Protein AF-A0A7S1Z9E3-F1 (afdb_monomer_lite)

Structure (mmCIF, N/CA/C/O backbone):
data_AF-A0A7S1Z9E3-F1
#
_entry.id   AF-A0A7S1Z9E3-F1
#
loop_
_atom_site.group_PDB
_atom_site.id
_atom_site.type_symbol
_atom_site.label_atom_id
_atom_site.label_alt_id
_atom_site.label_comp_id
_atom_site.label_asym_id
_atom_site.label_entity_id
_atom_site.label_seq_id
_atom_site.pdbx_PDB_ins_code
_atom_site.Cartn_x
_atom_site.Cartn_y
_atom_site.Cartn_z
_atom_site.occupancy
_atom_site.B_iso_or_equiv
_atom_site.auth_seq_id
_atom_site.auth_comp_id
_atom_site.auth_asym_id
_atom_site.auth_atom_id
_atom_site.pdbx_PDB_model_num
ATOM 1 N N . SER A 1 1 ? -4.412 10.906 9.790 1.00 57.75 1 SER A N 1
ATOM 2 C CA . SER A 1 1 ? -3.581 11.192 10.978 1.00 57.75 1 SER A CA 1
ATOM 3 C C . SER A 1 1 ? -2.135 11.421 10.581 1.00 57.75 1 SER A C 1
ATOM 5 O O . SER A 1 1 ? -1.487 10.476 10.151 1.00 57.75 1 SER A O 1
ATOM 7 N N . VAL A 1 2 ? -1.633 12.652 10.734 1.00 75.44 2 VAL A N 1
ATOM 8 C CA . VAL A 1 2 ? -0.271 13.068 10.327 1.00 75.44 2 VAL A CA 1
ATOM 9 C C . VAL A 1 2 ? 0.827 12.199 10.958 1.00 75.44 2 VAL A C 1
ATOM 11 O O . VAL A 1 2 ? 1.814 11.876 10.304 1.00 75.44 2 VAL A O 1
ATOM 14 N N . VAL A 1 3 ? 0.619 11.745 12.197 1.00 75.44 3 VAL A N 1
ATOM 15 C CA . VAL A 1 3 ? 1.554 10.874 12.933 1.00 75.44 3 VAL A CA 1
ATOM 16 C C . VAL A 1 3 ? 1.778 9.529 12.230 1.00 75.44 3 VAL A C 1
ATOM 18 O O . VAL A 1 3 ? 2.909 9.061 12.156 1.00 75.44 3 VAL A O 1
ATOM 21 N N . VAL A 1 4 ? 0.727 8.925 11.666 1.00 71.00 4 VAL A N 1
ATOM 22 C CA . VAL A 1 4 ? 0.831 7.631 10.963 1.00 71.00 4 VAL A CA 1
ATOM 23 C C . VAL A 1 4 ? 1.586 7.790 9.658 1.00 71.00 4 VAL A C 1
ATOM 25 O O . VAL A 1 4 ? 2.438 6.971 9.348 1.00 71.00 4 VAL A O 1
ATOM 28 N N . THR A 1 5 ? 1.317 8.859 8.913 1.00 72.56 5 THR A N 1
ATOM 29 C CA . THR A 1 5 ? 2.038 9.152 7.671 1.00 72.56 5 THR A CA 1
ATOM 30 C C . THR A 1 5 ? 3.499 9.511 7.926 1.00 72.56 5 THR A C 1
ATOM 32 O O . THR A 1 5 ? 4.344 9.117 7.135 1.00 72.56 5 THR A O 1
ATOM 35 N N . LEU A 1 6 ? 3.825 10.177 9.041 1.00 80.75 6 LEU A N 1
ATOM 36 C CA . LEU A 1 6 ? 5.215 10.422 9.447 1.00 80.75 6 LEU A CA 1
ATOM 37 C C . LEU A 1 6 ? 5.935 9.127 9.842 1.00 80.75 6 LEU A C 1
ATOM 39 O O . LEU A 1 6 ? 7.056 8.896 9.402 1.00 80.75 6 LEU A O 1
ATOM 43 N N . ALA A 1 7 ? 5.287 8.261 10.626 1.00 77.31 7 ALA A N 1
ATOM 44 C CA . ALA A 1 7 ? 5.839 6.955 10.979 1.00 77.31 7 ALA A CA 1
ATOM 45 C C . ALA A 1 7 ? 6.012 6.057 9.740 1.00 77.31 7 ALA A C 1
ATOM 47 O O . ALA A 1 7 ? 7.041 5.403 9.584 1.00 77.31 7 ALA A O 1
ATOM 48 N N . ALA A 1 8 ? 5.041 6.080 8.824 1.00 72.56 8 ALA A N 1
ATOM 49 C CA . ALA A 1 8 ? 5.112 5.370 7.554 1.00 72.56 8 ALA A CA 1
ATOM 50 C C . ALA A 1 8 ? 6.251 5.912 6.677 1.00 72.56 8 ALA A C 1
ATOM 52 O O . ALA A 1 8 ? 7.056 5.129 6.181 1.00 72.56 8 ALA A O 1
ATOM 53 N N . ALA A 1 9 ? 6.392 7.235 6.560 1.00 77.19 9 ALA A N 1
ATOM 54 C CA . ALA A 1 9 ? 7.492 7.866 5.834 1.00 77.19 9 ALA A CA 1
ATOM 55 C C . ALA A 1 9 ? 8.862 7.508 6.432 1.00 77.19 9 ALA A C 1
ATOM 57 O O . ALA A 1 9 ? 9.787 7.189 5.694 1.00 77.19 9 ALA A O 1
ATOM 58 N N . ALA A 1 10 ? 8.989 7.471 7.762 1.00 81.19 10 ALA A N 1
ATOM 59 C CA . ALA A 1 10 ? 10.217 7.031 8.426 1.00 81.19 10 ALA A CA 1
ATOM 60 C C . ALA A 1 10 ? 10.529 5.543 8.180 1.00 81.19 10 ALA A C 1
ATOM 62 O O . ALA A 1 10 ? 11.693 5.152 8.162 1.00 81.19 10 ALA A O 1
ATOM 63 N N . SER A 1 11 ? 9.503 4.712 7.968 1.00 73.88 11 SER A N 1
ATOM 64 C CA . SER A 1 11 ? 9.659 3.290 7.641 1.00 73.88 11 SER A CA 1
ATOM 65 C C . SER A 1 11 ? 9.872 3.004 6.148 1.00 73.88 11 SER A C 1
ATOM 67 O O . SER A 1 11 ? 10.337 1.917 5.808 1.00 73.88 11 SER A O 1
ATOM 69 N N . MET A 1 12 ? 9.580 3.957 5.251 1.00 74.19 12 MET A N 1
ATOM 70 C CA . MET A 1 12 ? 9.740 3.793 3.797 1.00 74.19 12 MET A CA 1
ATOM 71 C C . MET A 1 12 ? 11.146 3.325 3.383 1.00 74.19 12 MET A C 1
ATOM 73 O O . MET A 1 12 ? 11.212 2.414 2.563 1.00 74.19 12 MET A O 1
ATOM 77 N N . PRO A 1 13 ? 12.266 3.846 3.934 1.00 77.00 13 PRO A N 1
ATOM 78 C CA . PRO A 1 13 ? 13.604 3.363 3.583 1.00 77.00 13 PRO A CA 1
ATOM 79 C C . PRO A 1 13 ? 13.812 1.883 3.922 1.00 77.00 13 PRO A C 1
ATOM 81 O O . PRO A 1 13 ? 14.503 1.175 3.197 1.00 77.00 13 PRO A O 1
ATOM 84 N N . LEU A 1 14 ? 13.179 1.398 4.996 1.00 75.12 14 LEU A N 1
ATOM 85 C CA . LEU A 1 14 ? 13.233 -0.007 5.393 1.00 75.12 14 LEU A CA 1
ATOM 86 C C . LEU A 1 14 ? 12.489 -0.892 4.382 1.00 75.12 14 LEU A C 1
ATOM 88 O O . LEU A 1 14 ? 12.981 -1.954 4.012 1.00 75.12 14 LEU A O 1
ATOM 92 N N . PHE A 1 15 ? 11.323 -0.442 3.907 1.00 70.94 15 PHE A N 1
ATOM 93 C CA . PHE A 1 15 ? 10.574 -1.138 2.858 1.00 70.94 15 PHE A CA 1
ATOM 94 C C . PHE A 1 15 ? 11.272 -1.070 1.503 1.00 70.94 15 PHE A C 1
ATOM 96 O O . PHE A 1 15 ? 11.304 -2.077 0.803 1.00 70.94 15 PHE A O 1
ATOM 103 N N . GLY A 1 16 ? 11.871 0.072 1.164 1.00 68.06 16 GLY A N 1
ATOM 104 C CA . GLY A 1 16 ? 12.715 0.224 -0.019 1.00 68.06 16 GLY A CA 1
ATOM 105 C C . GLY A 1 16 ? 13.866 -0.777 0.001 1.00 68.06 16 GLY A C 1
ATOM 106 O O . GLY A 1 16 ? 14.011 -1.546 -0.940 1.00 68.06 16 GLY A O 1
ATOM 107 N N . ALA A 1 17 ? 14.584 -0.880 1.125 1.00 72.25 17 ALA A N 1
ATOM 108 C CA . ALA A 1 17 ? 15.634 -1.880 1.304 1.00 72.25 17 ALA A CA 1
ATOM 109 C C . ALA A 1 17 ? 15.098 -3.323 1.223 1.00 72.25 17 ALA A C 1
ATOM 111 O O . ALA A 1 17 ? 15.703 -4.169 0.573 1.00 72.25 17 ALA A O 1
ATOM 112 N N . LEU A 1 18 ? 13.953 -3.627 1.845 1.00 70.44 18 LEU A N 1
ATOM 113 C CA . LEU A 1 18 ? 13.354 -4.966 1.797 1.00 70.44 18 LEU A CA 1
ATOM 114 C C . LEU A 1 18 ? 12.994 -5.387 0.365 1.00 70.44 18 LEU A C 1
ATOM 116 O O . LEU A 1 18 ? 13.232 -6.533 -0.019 1.00 70.44 18 LEU A O 1
ATOM 120 N N . VAL A 1 19 ? 12.424 -4.469 -0.417 1.00 68.62 19 VAL A N 1
ATOM 121 C CA . VAL A 1 19 ? 12.146 -4.673 -1.844 1.00 68.62 19 VAL A CA 1
ATOM 122 C C . VAL A 1 19 ? 13.452 -4.813 -2.609 1.00 68.62 19 VAL A C 1
ATOM 124 O O . VAL A 1 19 ? 13.567 -5.706 -3.447 1.00 68.62 19 VAL A O 1
ATOM 127 N N . ASP A 1 20 ? 14.452 -3.997 -2.279 1.00 72.62 20 ASP A N 1
ATOM 128 C CA . ASP A 1 20 ? 15.716 -4.008 -2.993 1.00 72.62 20 ASP A CA 1
ATOM 129 C C . ASP A 1 20 ? 16.482 -5.323 -2.846 1.00 72.62 20 ASP A C 1
ATOM 131 O O . ASP A 1 20 ? 16.997 -5.834 -3.840 1.00 72.62 20 ASP A O 1
ATOM 135 N N . TYR A 1 21 ? 16.479 -5.901 -1.642 1.00 70.62 21 TYR A N 1
ATOM 136 C CA . TYR A 1 21 ? 17.129 -7.175 -1.320 1.00 70.62 21 TYR A CA 1
ATOM 137 C C . TYR A 1 21 ? 16.281 -8.418 -1.628 1.00 70.62 21 TYR A C 1
ATOM 139 O O . TYR A 1 21 ? 16.749 -9.541 -1.438 1.00 70.62 21 TYR A O 1
ATOM 147 N N . THR A 1 22 ? 15.041 -8.254 -2.093 1.00 68.38 22 THR A N 1
ATOM 148 C CA . THR A 1 22 ? 14.174 -9.380 -2.456 1.00 68.38 22 THR A CA 1
ATOM 149 C C . THR A 1 22 ? 14.146 -9.554 -3.972 1.00 68.38 22 THR A C 1
ATOM 151 O O . THR A 1 22 ? 13.508 -8.773 -4.669 1.00 68.38 22 THR A O 1
ATOM 154 N N . ASP A 1 23 ? 14.692 -10.662 -4.489 1.00 66.81 23 ASP A N 1
ATOM 155 C CA . ASP A 1 23 ? 14.634 -11.044 -5.922 1.00 66.81 23 ASP A CA 1
ATOM 156 C C . ASP A 1 23 ? 13.198 -11.229 -6.472 1.00 66.81 23 ASP A C 1
ATOM 158 O O . ASP A 1 23 ? 12.978 -11.527 -7.644 1.00 66.81 23 ASP A O 1
ATOM 162 N N . ARG A 1 24 ? 12.176 -11.098 -5.617 1.00 69.00 24 ARG A N 1
ATOM 163 C CA . ARG A 1 24 ? 10.755 -11.360 -5.902 1.00 69.00 24 ARG A CA 1
ATOM 164 C C . ARG A 1 24 ? 9.886 -10.123 -5.669 1.00 69.00 24 ARG A C 1
ATOM 166 O O . ARG A 1 24 ? 8.784 -10.236 -5.134 1.00 69.00 24 ARG A O 1
ATOM 173 N N . ARG A 1 25 ? 10.353 -8.946 -6.093 1.00 71.75 25 ARG A N 1
ATOM 174 C CA . ARG A 1 25 ? 9.652 -7.648 -5.960 1.00 71.75 25 ARG A CA 1
ATOM 175 C C . ARG A 1 25 ? 8.190 -7.694 -6.428 1.00 71.75 25 ARG A C 1
ATOM 177 O O . ARG A 1 25 ? 7.299 -7.230 -5.723 1.00 71.75 25 ARG A O 1
ATOM 184 N N . ARG A 1 26 ? 7.914 -8.376 -7.548 1.00 73.31 26 ARG A N 1
ATOM 185 C CA . ARG A 1 26 ? 6.545 -8.608 -8.062 1.00 73.31 26 ARG A CA 1
ATOM 186 C C . ARG A 1 26 ? 5.657 -9.390 -7.089 1.00 73.31 26 ARG A C 1
ATOM 188 O O . ARG A 1 26 ? 4.478 -9.080 -6.945 1.00 73.31 26 ARG A O 1
ATOM 195 N N . ALA A 1 27 ? 6.215 -10.390 -6.405 1.00 77.62 27 ALA A N 1
ATOM 196 C CA . ALA A 1 27 ? 5.481 -11.150 -5.398 1.00 77.62 27 ALA A CA 1
ATOM 197 C C . ALA A 1 27 ? 5.188 -10.284 -4.167 1.00 77.62 27 ALA A C 1
ATOM 199 O O . ALA A 1 27 ? 4.092 -10.362 -3.625 1.00 77.62 27 ALA A O 1
ATOM 200 N N . VAL A 1 28 ? 6.124 -9.421 -3.757 1.00 79.94 28 VAL A N 1
ATOM 201 C CA . VAL A 1 28 ? 5.905 -8.463 -2.660 1.00 79.94 28 VAL A CA 1
ATOM 202 C C . VAL A 1 28 ? 4.767 -7.496 -3.007 1.00 79.94 28 VAL A C 1
ATOM 204 O O . VAL A 1 28 ? 3.865 -7.303 -2.190 1.00 79.94 28 VAL A O 1
ATOM 207 N N . GLY A 1 29 ? 4.743 -6.962 -4.232 1.00 80.94 29 GLY A N 1
ATOM 208 C CA . GLY A 1 29 ? 3.641 -6.128 -4.727 1.00 80.94 29 GLY A CA 1
ATOM 209 C C . GLY A 1 29 ? 2.289 -6.854 -4.718 1.00 80.94 29 GLY A C 1
ATOM 210 O O . GLY A 1 29 ? 1.296 -6.313 -4.236 1.00 80.94 29 GLY A O 1
ATOM 211 N N . LEU A 1 30 ? 2.252 -8.114 -5.167 1.00 84.75 30 LEU A N 1
ATOM 212 C CA . LEU A 1 30 ? 1.039 -8.939 -5.145 1.00 84.75 30 LEU A CA 1
ATOM 213 C C . LEU A 1 30 ? 0.542 -9.201 -3.715 1.00 84.75 30 LEU A C 1
ATOM 215 O O . LEU A 1 30 ? -0.631 -8.986 -3.419 1.00 84.75 30 LEU A O 1
ATOM 219 N N . TRP A 1 31 ? 1.421 -9.648 -2.816 1.00 84.56 31 TRP A N 1
ATOM 220 C CA . TRP A 1 31 ? 1.047 -9.973 -1.437 1.00 84.56 31 TRP A CA 1
ATOM 221 C C . TRP A 1 31 ? 0.583 -8.745 -0.656 1.00 84.56 31 TRP A C 1
ATOM 223 O O . TRP A 1 31 ? -0.382 -8.830 0.103 1.00 84.56 31 TRP A O 1
ATOM 233 N N . THR A 1 32 ? 1.222 -7.593 -0.872 1.00 86.56 32 THR A N 1
ATOM 234 C CA . THR A 1 32 ? 0.799 -6.328 -0.255 1.00 86.56 32 THR A CA 1
ATOM 235 C C . THR A 1 32 ? -0.555 -5.857 -0.795 1.00 86.56 32 THR A C 1
ATOM 237 O O . THR A 1 32 ? -1.395 -5.439 0.001 1.00 86.56 32 THR A O 1
ATOM 240 N N . ALA A 1 33 ? -0.829 -6.013 -2.096 1.00 87.19 33 ALA A N 1
ATOM 241 C CA . A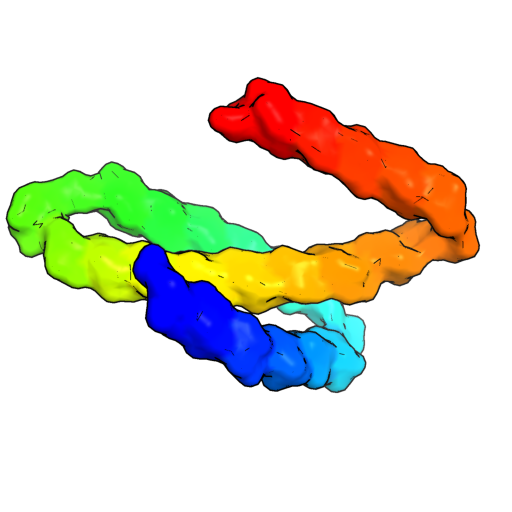LA A 1 33 ? -2.141 -5.718 -2.681 1.00 87.19 33 ALA A CA 1
ATOM 242 C C . ALA A 1 33 ? -3.251 -6.625 -2.121 1.00 87.19 33 ALA A C 1
ATOM 244 O O . ALA A 1 33 ? -4.310 -6.139 -1.722 1.00 87.19 33 ALA A O 1
ATOM 245 N N . VAL A 1 34 ? -3.003 -7.937 -2.033 1.00 91.44 34 VAL A N 1
ATOM 246 C CA . VAL A 1 34 ? -3.955 -8.903 -1.454 1.00 91.44 34 VAL A CA 1
ATOM 247 C C . VAL A 1 34 ? -4.253 -8.558 0.005 1.00 91.44 34 VAL A C 1
ATOM 249 O O . VAL A 1 34 ? -5.416 -8.502 0.402 1.00 91.44 34 VAL A O 1
ATOM 252 N N . ALA A 1 35 ? -3.219 -8.268 0.796 1.00 89.44 35 ALA A N 1
ATOM 253 C CA . ALA A 1 35 ? -3.378 -7.882 2.193 1.00 89.44 35 ALA A CA 1
ATOM 254 C C . ALA A 1 35 ? -4.182 -6.577 2.349 1.00 89.44 35 ALA A C 1
ATOM 256 O O . ALA A 1 35 ? -5.071 -6.511 3.198 1.00 89.44 35 ALA A O 1
ATOM 257 N N . LEU A 1 36 ? -3.948 -5.569 1.500 1.00 91.19 36 LEU A N 1
ATOM 258 C CA . LEU A 1 36 ? -4.745 -4.335 1.482 1.00 91.19 36 LEU A CA 1
ATOM 259 C C . LEU A 1 36 ? -6.213 -4.591 1.141 1.00 91.19 36 LEU A C 1
ATOM 261 O O . LEU A 1 36 ? -7.094 -3.998 1.764 1.00 91.19 36 LEU A O 1
ATOM 265 N N . CYS A 1 37 ? -6.482 -5.475 0.182 1.00 91.81 37 CYS A N 1
ATOM 266 C CA . CYS A 1 37 ? -7.840 -5.826 -0.217 1.00 91.81 37 CYS A CA 1
ATOM 267 C C . CYS A 1 37 ? -8.601 -6.494 0.940 1.00 91.81 37 CYS A C 1
ATOM 269 O O . CYS A 1 37 ? -9.723 -6.103 1.256 1.00 91.81 37 CYS A O 1
ATOM 271 N N . LEU A 1 38 ? -7.958 -7.437 1.640 1.00 92.31 38 LEU A N 1
ATOM 272 C CA . LEU A 1 38 ? -8.533 -8.103 2.813 1.00 92.31 38 LEU A CA 1
ATOM 273 C C . LEU A 1 38 ? -8.776 -7.135 3.975 1.00 92.31 38 LEU A C 1
ATOM 275 O O . LEU A 1 38 ? -9.827 -7.198 4.610 1.00 92.31 38 LEU A O 1
ATOM 279 N N . LEU A 1 39 ? -7.834 -6.226 4.245 1.00 91.12 39 LEU A N 1
ATOM 280 C CA . LEU A 1 39 ? -7.976 -5.234 5.312 1.00 91.12 39 LEU A CA 1
ATOM 281 C C . LEU A 1 39 ? -9.114 -4.243 5.030 1.00 91.12 39 LEU A C 1
ATOM 283 O O . LEU A 1 39 ? -9.911 -3.974 5.927 1.00 91.12 39 LEU A O 1
ATOM 287 N N . ASN A 1 40 ? -9.236 -3.745 3.795 1.00 89.69 40 ASN A N 1
ATOM 288 C CA . ASN A 1 40 ? -10.357 -2.885 3.396 1.00 89.69 40 ASN A CA 1
ATOM 289 C C . ASN A 1 40 ? -11.695 -3.642 3.428 1.00 89.69 40 ASN A C 1
ATOM 291 O O . ASN A 1 40 ? -12.700 -3.115 3.909 1.00 89.69 40 ASN A O 1
ATOM 295 N N . GLY A 1 41 ? -11.705 -4.905 2.992 1.00 89.06 41 GLY A N 1
ATOM 296 C CA . GLY A 1 41 ? -12.872 -5.777 3.113 1.00 89.06 41 GLY A CA 1
ATOM 297 C C . GLY A 1 41 ? -13.307 -5.950 4.570 1.00 89.06 41 GLY A C 1
ATOM 298 O O . GLY A 1 41 ? -14.479 -5.776 4.885 1.00 89.06 41 GLY A O 1
ATOM 299 N N . ALA A 1 42 ? -12.367 -6.198 5.484 1.00 87.44 42 ALA A N 1
ATOM 300 C CA . ALA A 1 42 ? -12.652 -6.310 6.914 1.00 87.44 42 ALA A CA 1
ATOM 301 C C . ALA A 1 42 ? -13.198 -5.001 7.516 1.00 87.44 42 ALA A C 1
ATOM 303 O O . ALA A 1 42 ? -14.126 -5.037 8.322 1.00 87.44 42 ALA A O 1
ATOM 304 N N . GLN A 1 43 ? -12.671 -3.845 7.101 1.00 86.44 43 GLN A N 1
ATOM 305 C CA . GLN A 1 43 ? -13.172 -2.532 7.533 1.00 86.44 43 GLN A CA 1
ATOM 306 C C . GLN A 1 43 ? -14.589 -2.235 7.037 1.00 86.44 43 GLN A C 1
ATOM 308 O O . GLN A 1 43 ? -15.319 -1.494 7.692 1.00 86.44 43 GLN A O 1
ATOM 313 N N . SER A 1 44 ? -15.006 -2.843 5.924 1.00 86.81 44 SER A N 1
ATOM 314 C CA . SER A 1 44 ? -16.355 -2.667 5.375 1.00 86.81 44 SER A CA 1
ATOM 315 C C . SER A 1 44 ? -17.449 -3.229 6.297 1.00 86.81 44 SER A C 1
ATOM 317 O O . SER A 1 44 ? -18.602 -2.823 6.197 1.00 86.81 44 SER A O 1
ATOM 319 N N . PHE A 1 45 ? -17.093 -4.112 7.238 1.00 86.19 45 PHE A N 1
ATOM 320 C CA . PHE A 1 45 ? -17.996 -4.674 8.251 1.00 86.19 45 PHE A CA 1
ATOM 321 C C . PHE A 1 45 ? -17.994 -3.886 9.577 1.00 86.19 45 PHE A C 1
ATOM 323 O O . PHE A 1 45 ? -18.273 -4.445 10.642 1.00 86.19 45 PHE A O 1
ATOM 330 N N . VAL A 1 46 ? -17.647 -2.595 9.546 1.00 88.12 46 VAL A N 1
ATOM 331 C CA . VAL A 1 46 ? -17.663 -1.733 10.735 1.00 88.12 46 VAL A CA 1
ATOM 332 C C . VAL A 1 46 ? -19.072 -1.610 11.329 1.00 88.12 46 VAL A C 1
ATOM 334 O O . VAL A 1 46 ? -20.060 -1.438 10.620 1.00 88.12 46 VAL A O 1
ATOM 337 N N . SER A 1 47 ? -19.154 -1.690 12.656 1.00 85.81 47 SER A N 1
ATOM 338 C CA . SER A 1 47 ? -20.372 -1.533 13.453 1.00 85.81 47 SER A CA 1
ATOM 339 C C . SER A 1 47 ? -20.090 -0.628 14.659 1.00 85.81 47 SER A C 1
ATOM 341 O O . SER A 1 47 ? -18.931 -0.418 15.029 1.00 85.81 47 SER A O 1
ATOM 343 N N . GLU A 1 48 ? -21.135 -0.113 15.313 1.00 82.81 48 GLU A N 1
ATOM 344 C CA . GLU A 1 48 ? -21.026 0.725 16.520 1.00 82.81 48 GLU A CA 1
ATOM 345 C C . GLU A 1 48 ? -20.271 0.046 17.672 1.00 82.81 48 GLU A C 1
ATOM 347 O O . GLU A 1 48 ? -19.732 0.725 18.539 1.00 82.81 48 GLU A O 1
ATOM 352 N N . SER A 1 49 ? -20.183 -1.285 17.694 1.00 86.69 49 SER A N 1
ATOM 353 C CA . SER A 1 49 ? -19.405 -2.016 18.701 1.00 86.69 49 SER A CA 1
ATOM 354 C C . SER A 1 49 ? -17.941 -2.243 18.307 1.00 86.69 49 SER A C 1
ATOM 356 O O . SER A 1 49 ? -17.109 -2.490 19.179 1.00 86.69 49 SER A O 1
ATOM 358 N N . THR A 1 50 ? -17.599 -2.158 17.015 1.00 87.56 50 THR A N 1
ATOM 359 C CA . THR A 1 50 ? -16.270 -2.519 16.486 1.00 87.56 50 THR A CA 1
ATOM 360 C C . THR A 1 50 ? -15.429 -1.324 16.044 1.00 87.56 50 THR A C 1
ATOM 362 O O . THR A 1 50 ? -14.257 -1.506 15.705 1.00 87.56 50 THR A O 1
ATOM 365 N N . TRP A 1 51 ? -15.961 -0.098 16.107 1.00 84.38 51 TRP A N 1
ATOM 366 C CA . TRP A 1 51 ? -15.253 1.115 15.675 1.00 84.38 51 TRP A CA 1
ATOM 367 C C . TRP A 1 51 ? -13.827 1.286 16.245 1.00 84.38 51 TRP A C 1
ATOM 369 O O . TRP A 1 51 ? -12.955 1.684 15.470 1.00 84.38 51 TRP A O 1
ATOM 379 N N . PRO A 1 52 ? -13.500 0.935 17.513 1.00 85.31 52 PRO A N 1
ATOM 380 C CA . PRO A 1 52 ? -12.136 1.106 18.018 1.00 85.31 52 PRO A CA 1
ATOM 381 C C . PRO A 1 52 ? -11.156 0.129 17.355 1.00 85.31 52 PRO A C 1
ATOM 383 O O . PRO A 1 52 ? -10.019 0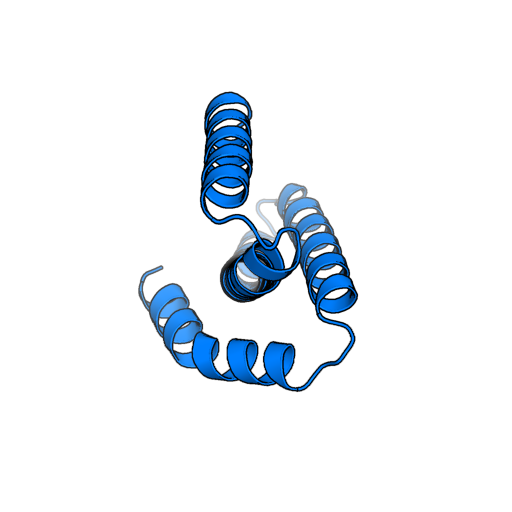.488 17.053 1.00 85.31 52 PRO A O 1
ATOM 386 N N . ALA A 1 53 ? -11.601 -1.102 17.084 1.00 85.31 53 ALA A N 1
ATOM 387 C CA . ALA A 1 53 ? -10.804 -2.103 16.381 1.00 85.31 53 ALA A CA 1
ATOM 388 C C . ALA A 1 53 ? -10.605 -1.719 14.906 1.00 85.31 53 ALA A C 1
ATOM 390 O O . ALA A 1 53 ? -9.516 -1.887 14.356 1.00 85.31 53 ALA A O 1
ATOM 391 N N . VAL A 1 54 ? -11.631 -1.133 14.285 1.00 88.62 54 VAL A N 1
ATOM 392 C CA . VAL A 1 54 ? -11.558 -0.615 12.914 1.00 88.62 54 VAL A CA 1
ATOM 393 C C . VAL A 1 54 ? -10.577 0.552 12.806 1.00 88.62 54 VAL A C 1
ATOM 395 O O . VAL A 1 54 ? -9.845 0.621 11.824 1.00 88.62 54 VAL A O 1
ATOM 398 N N . LEU A 1 55 ? -10.459 1.411 13.824 1.00 86.12 55 LEU A N 1
ATOM 399 C CA . LEU A 1 55 ? -9.434 2.461 13.842 1.00 86.12 55 LEU A CA 1
ATOM 400 C C . LEU A 1 55 ? -8.006 1.898 13.844 1.00 86.12 55 LEU A C 1
ATOM 402 O O . LEU A 1 55 ? -7.149 2.415 13.128 1.00 86.12 55 LEU A O 1
ATOM 406 N N . LEU A 1 56 ? -7.738 0.828 14.597 1.00 86.12 56 LEU A N 1
ATOM 407 C CA . LEU A 1 56 ? -6.427 0.166 14.577 1.00 86.12 56 LEU A CA 1
ATOM 408 C C . LEU A 1 56 ? -6.142 -0.474 13.213 1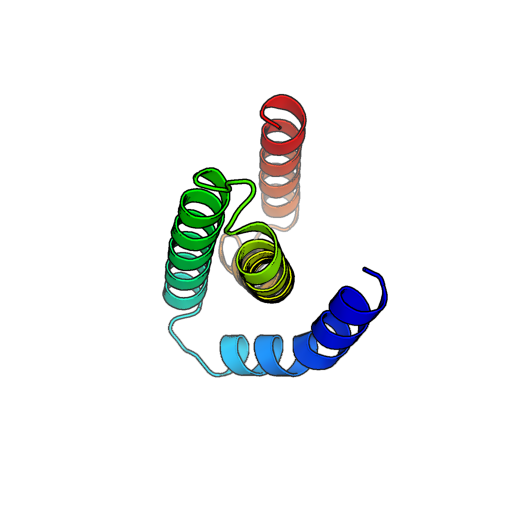.00 86.12 56 LEU A C 1
ATOM 410 O O . LEU A 1 56 ? -5.050 -0.310 12.665 1.00 86.12 56 LEU A O 1
ATOM 414 N N . LEU A 1 57 ? -7.143 -1.142 12.631 1.00 88.12 57 LEU A N 1
ATOM 415 C CA . LEU A 1 57 ? -7.063 -1.683 11.273 1.00 88.12 57 LE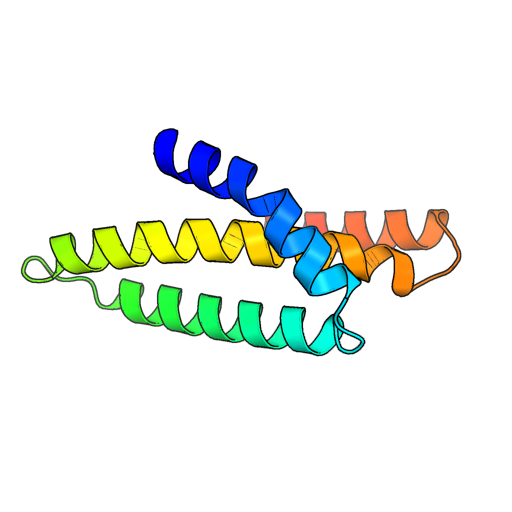U A CA 1
ATOM 416 C C . LEU A 1 57 ? -6.813 -0.581 10.237 1.00 88.12 57 LEU A C 1
ATOM 418 O O . LEU A 1 57 ? -6.017 -0.782 9.321 1.00 88.12 57 LEU A O 1
ATOM 422 N N . LEU A 1 58 ? -7.432 0.589 10.397 1.00 86.25 58 LEU A N 1
ATOM 423 C CA . LEU A 1 58 ? -7.248 1.738 9.515 1.00 86.25 58 LEU A CA 1
ATOM 424 C C . LEU A 1 58 ? -5.809 2.261 9.574 1.00 86.25 58 LEU A C 1
ATOM 426 O O . LEU A 1 58 ? -5.206 2.529 8.534 1.00 86.25 58 LEU A O 1
ATOM 430 N N . MET A 1 59 ? -5.224 2.358 10.773 1.00 84.38 59 MET A N 1
ATOM 431 C CA . MET A 1 59 ? -3.822 2.763 10.935 1.00 84.38 59 MET A CA 1
ATOM 432 C C . MET A 1 59 ? -2.867 1.769 10.263 1.00 84.38 59 MET A C 1
ATOM 434 O O . MET A 1 59 ? -1.969 2.190 9.532 1.00 84.38 59 MET A O 1
ATOM 438 N N . LEU A 1 60 ? -3.095 0.466 10.452 1.00 85.50 60 LEU A N 1
ATOM 439 C CA . LEU A 1 60 ? -2.311 -0.592 9.810 1.00 85.50 60 LEU A CA 1
ATOM 440 C C . LEU A 1 60 ? -2.446 -0.565 8.281 1.00 85.50 60 LEU A C 1
ATOM 442 O O . LEU A 1 60 ? -1.459 -0.705 7.564 1.00 85.50 60 LEU A O 1
ATOM 446 N N . THR A 1 61 ? -3.659 -0.345 7.780 1.00 88.69 61 THR A N 1
ATOM 447 C CA . THR A 1 61 ? -3.946 -0.296 6.339 1.00 88.69 61 THR A CA 1
ATOM 448 C C . THR A 1 61 ? -3.251 0.884 5.682 1.00 88.69 61 THR A C 1
ATOM 450 O O . THR A 1 61 ? -2.639 0.722 4.634 1.00 88.69 61 THR A O 1
ATOM 453 N N . ASN A 1 62 ? -3.271 2.056 6.321 1.00 84.62 62 ASN A N 1
ATOM 454 C CA . ASN A 1 62 ? -2.595 3.239 5.796 1.00 84.62 62 ASN A CA 1
ATOM 455 C C . ASN A 1 62 ? -1.067 3.058 5.757 1.00 84.62 62 ASN A C 1
ATOM 457 O O . ASN A 1 62 ? -0.404 3.464 4.806 1.00 84.62 62 ASN A O 1
ATOM 461 N N . PHE A 1 63 ? -0.502 2.392 6.764 1.00 83.00 63 PHE A N 1
ATOM 462 C CA . PHE A 1 63 ? 0.913 2.029 6.775 1.00 83.00 63 PHE A CA 1
ATOM 463 C C . PHE A 1 63 ? 1.267 1.048 5.645 1.00 83.00 63 PHE A C 1
ATOM 465 O O . PHE A 1 63 ? 2.215 1.275 4.894 1.00 83.00 63 PHE A O 1
ATOM 472 N N . LEU A 1 64 ? 0.469 -0.010 5.476 1.00 85.31 64 LEU A N 1
ATOM 473 C CA . LEU A 1 64 ? 0.671 -1.002 4.420 1.00 85.31 64 LEU A CA 1
ATOM 474 C C . LEU A 1 64 ? 0.486 -0.403 3.018 1.00 85.31 64 LEU A C 1
ATOM 476 O O . LEU A 1 64 ? 1.189 -0.792 2.090 1.00 85.31 64 LEU A O 1
ATOM 480 N N . TYR A 1 65 ? -0.415 0.568 2.871 1.00 86.31 65 TYR A N 1
ATOM 481 C CA . TYR A 1 65 ? -0.645 1.285 1.619 1.00 86.31 65 TYR A CA 1
ATOM 482 C C . TYR A 1 65 ? 0.604 2.049 1.179 1.00 86.31 65 TYR A C 1
ATOM 484 O O . TYR A 1 65 ? 1.011 1.958 0.025 1.00 86.31 65 TYR A O 1
ATOM 492 N N . VAL A 1 66 ? 1.267 2.731 2.113 1.00 82.75 66 VAL A N 1
ATOM 493 C CA . VAL A 1 66 ? 2.532 3.427 1.855 1.00 82.75 66 VAL A CA 1
ATOM 494 C C . VAL A 1 66 ? 3.657 2.456 1.472 1.00 82.75 66 VAL A C 1
ATOM 496 O O . VAL A 1 66 ? 4.443 2.730 0.563 1.00 82.75 66 VAL A O 1
ATOM 499 N N . ALA A 1 67 ? 3.733 1.297 2.125 1.00 80.25 67 ALA A N 1
ATOM 500 C CA . ALA A 1 67 ? 4.693 0.264 1.742 1.00 80.25 67 ALA A CA 1
ATOM 501 C C . ALA A 1 67 ? 4.405 -0.270 0.325 1.00 80.25 67 ALA A C 1
ATOM 503 O O . ALA A 1 67 ? 5.314 -0.370 -0.498 1.00 80.25 67 ALA A O 1
ATOM 504 N N . HIS A 1 68 ? 3.135 -0.545 0.012 1.00 85.88 68 HIS A N 1
ATOM 505 C CA . HIS A 1 68 ? 2.701 -1.023 -1.298 1.00 85.88 68 HIS A CA 1
ATOM 506 C C . HIS A 1 68 ? 3.019 -0.023 -2.417 1.00 85.88 68 HIS A C 1
ATOM 508 O O . HIS A 1 68 ? 3.635 -0.404 -3.409 1.00 85.88 68 HIS A O 1
ATOM 514 N N . THR A 1 69 ? 2.681 1.258 -2.252 1.00 82.94 69 THR A N 1
ATOM 515 C CA . THR A 1 69 ? 2.967 2.290 -3.264 1.00 82.94 69 THR A CA 1
ATOM 516 C C . THR A 1 69 ? 4.462 2.409 -3.542 1.00 82.94 69 THR A C 1
ATOM 518 O O . THR A 1 69 ? 4.862 2.501 -4.699 1.00 82.94 69 THR A O 1
ATOM 521 N N . THR A 1 70 ? 5.299 2.294 -2.508 1.00 80.56 70 THR A N 1
ATOM 522 C CA . THR A 1 70 ? 6.761 2.273 -2.659 1.00 80.56 70 THR A CA 1
ATOM 523 C C . THR A 1 70 ? 7.223 1.073 -3.495 1.00 80.56 70 THR A C 1
ATOM 525 O O . THR A 1 70 ? 8.050 1.225 -4.392 1.00 80.56 70 THR A O 1
ATOM 528 N N . THR A 1 71 ? 6.648 -0.11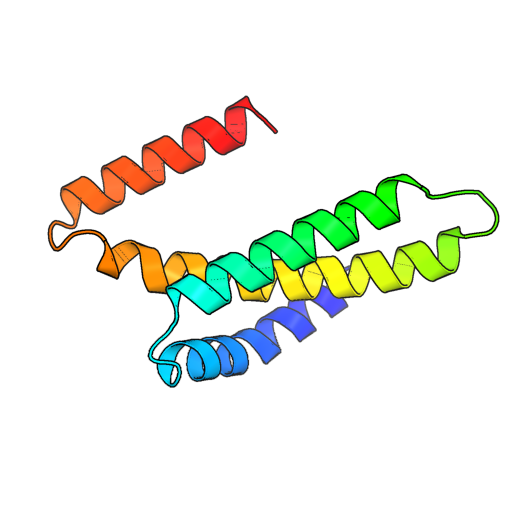5 -3.268 1.00 79.31 71 THR A N 1
ATOM 529 C CA . THR A 1 71 ? 6.971 -1.321 -4.057 1.00 79.31 71 THR A CA 1
ATOM 530 C C . THR A 1 71 ? 6.537 -1.200 -5.522 1.00 79.31 71 THR A C 1
ATOM 532 O O . THR A 1 71 ? 7.264 -1.626 -6.417 1.00 79.31 71 THR A O 1
ATOM 535 N N . VAL A 1 72 ? 5.378 -0.583 -5.778 1.00 80.31 72 VAL A N 1
ATOM 536 C CA . VAL A 1 72 ? 4.849 -0.361 -7.132 1.00 80.31 72 VAL A CA 1
ATOM 537 C C . VAL A 1 72 ? 5.740 0.610 -7.898 1.00 80.31 72 VAL A C 1
ATOM 539 O O . VAL A 1 72 ? 6.093 0.331 -9.040 1.00 80.31 72 VAL A O 1
ATOM 542 N N . LEU A 1 73 ? 6.152 1.709 -7.260 1.00 78.19 73 LEU A N 1
ATOM 543 C CA . LEU A 1 73 ? 7.047 2.695 -7.866 1.00 78.19 73 LEU A CA 1
ATOM 544 C C . LEU A 1 73 ? 8.443 2.128 -8.157 1.00 78.19 73 LEU A C 1
ATOM 546 O O . LEU A 1 73 ? 9.041 2.509 -9.156 1.00 78.19 73 LEU A O 1
ATOM 550 N N . ALA A 1 74 ? 8.942 1.199 -7.336 1.00 78.06 74 ALA A N 1
ATOM 551 C CA . ALA A 1 74 ? 10.214 0.518 -7.587 1.00 78.06 74 ALA A CA 1
ATOM 552 C C . ALA A 1 74 ? 10.139 -0.472 -8.765 1.00 78.06 74 ALA A C 1
ATOM 554 O O . ALA A 1 74 ? 11.101 -0.617 -9.510 1.00 78.06 74 ALA A O 1
ATOM 555 N N . TYR A 1 75 ? 8.996 -1.139 -8.952 1.00 72.62 75 TYR A N 1
ATOM 556 C CA . TYR A 1 75 ? 8.790 -2.112 -10.029 1.00 72.62 75 TYR A CA 1
ATOM 557 C C . TYR A 1 75 ? 8.449 -1.470 -11.383 1.00 72.62 75 TYR A C 1
ATOM 559 O O . TYR A 1 75 ? 8.810 -2.006 -12.427 1.00 72.62 75 TYR A O 1
ATOM 567 N N . LEU A 1 76 ? 7.743 -0.338 -11.391 1.00 75.44 76 LEU A N 1
ATOM 568 C CA . LEU A 1 76 ? 7.289 0.318 -12.619 1.00 75.44 76 LEU A CA 1
ATOM 569 C C . LEU A 1 76 ? 8.403 0.531 -13.670 1.00 75.44 76 LEU A C 1
ATOM 571 O O . LEU A 1 76 ? 8.196 0.117 -14.812 1.00 75.44 76 LEU A O 1
ATOM 575 N N . PRO A 1 77 ? 9.582 1.091 -13.324 1.00 74.50 77 PRO A N 1
ATOM 576 C CA . PRO A 1 77 ? 10.674 1.274 -14.282 1.00 74.50 77 PRO A CA 1
ATOM 577 C C . PRO A 1 77 ? 11.330 -0.038 -14.735 1.00 74.50 77 PRO A C 1
ATOM 579 O O . PRO A 1 77 ? 12.016 -0.048 -15.745 1.00 74.50 77 PRO A O 1
ATOM 582 N N . GLU A 1 78 ? 11.108 -1.163 -14.048 1.00 71.69 78 GLU A N 1
ATOM 583 C CA . GLU A 1 78 ? 11.599 -2.475 -14.496 1.00 71.69 78 GLU A CA 1
ATOM 584 C C . GLU A 1 78 ? 10.733 -3.072 -15.627 1.00 71.69 78 GLU A C 1
ATOM 586 O O . GLU A 1 78 ? 11.102 -4.087 -16.220 1.00 71.69 78 GLU A O 1
ATOM 591 N N . MET A 1 79 ? 9.559 -2.495 -15.922 1.00 71.75 79 MET A N 1
ATOM 592 C CA . MET A 1 79 ? 8.642 -3.027 -16.941 1.00 71.75 79 MET A CA 1
ATOM 593 C C . MET A 1 79 ? 9.021 -2.656 -18.376 1.00 71.75 79 MET A C 1
ATOM 595 O O . MET A 1 79 ? 8.638 -3.372 -19.300 1.00 71.75 79 MET A O 1
ATOM 599 N N . THR A 1 80 ? 9.733 -1.550 -18.575 1.00 77.12 80 THR A N 1
ATOM 600 C CA . THR A 1 80 ? 10.168 -1.081 -19.894 1.00 77.12 80 THR A CA 1
ATOM 601 C C . THR A 1 80 ? 11.497 -0.344 -19.767 1.00 77.12 80 THR A C 1
ATOM 603 O O . THR A 1 80 ? 11.756 0.295 -18.755 1.00 77.12 80 THR A O 1
ATOM 606 N N . ASN A 1 81 ? 12.341 -0.434 -20.795 1.00 78.12 81 ASN A N 1
ATOM 607 C CA . ASN A 1 81 ? 13.600 0.315 -20.858 1.00 78.12 81 ASN A CA 1
ATOM 608 C C . ASN A 1 81 ? 13.421 1.704 -21.500 1.00 78.12 81 ASN A C 1
ATOM 610 O O . ASN A 1 81 ? 14.387 2.458 -21.584 1.00 78.12 81 ASN A O 1
ATOM 614 N N . ASP A 1 82 ? 12.215 2.024 -21.984 1.00 84.69 82 ASP A N 1
ATOM 615 C CA . ASP A 1 82 ? 11.889 3.306 -22.609 1.00 84.69 82 ASP A CA 1
ATOM 616 C C . ASP A 1 82 ? 11.131 4.210 -21.622 1.00 84.69 82 ASP A C 1
ATOM 618 O O . ASP A 1 82 ? 9.990 3.940 -21.231 1.00 84.69 82 ASP A O 1
ATOM 622 N N . GLU A 1 83 ? 11.768 5.311 -21.223 1.00 78.94 83 GLU A N 1
ATOM 623 C CA . GLU A 1 83 ? 11.196 6.307 -20.311 1.00 78.94 83 GLU A CA 1
ATOM 624 C C . GLU A 1 83 ? 9.905 6.943 -20.863 1.00 78.94 83 GLU A C 1
ATOM 626 O O . GLU A 1 83 ? 9.002 7.290 -20.092 1.00 78.94 83 GLU A O 1
ATOM 631 N N . GLY A 1 84 ? 9.780 7.066 -22.191 1.00 81.12 84 GLY A N 1
ATOM 632 C CA . GLY A 1 84 ? 8.595 7.611 -22.852 1.00 81.12 84 GLY A CA 1
ATOM 633 C C . GLY A 1 84 ? 7.378 6.696 -22.718 1.00 81.12 84 GLY A C 1
ATOM 634 O O . GLY A 1 84 ? 6.272 7.165 -22.434 1.00 81.12 84 GLY A O 1
ATOM 635 N N . GLU A 1 85 ? 7.581 5.383 -22.839 1.00 82.38 85 GLU A N 1
ATOM 636 C CA . GLU A 1 85 ? 6.521 4.396 -22.617 1.00 82.38 85 GLU A CA 1
ATOM 637 C C . GLU A 1 85 ? 6.134 4.292 -21.137 1.00 82.38 85 GLU A C 1
ATOM 639 O O . GLU A 1 85 ? 4.946 4.219 -20.814 1.00 82.38 85 GLU A O 1
ATOM 644 N N . LEU A 1 86 ? 7.110 4.349 -20.224 1.00 82.19 86 LEU A N 1
ATOM 645 C CA . LEU A 1 86 ? 6.862 4.322 -18.779 1.00 82.19 86 LEU A CA 1
ATOM 646 C C . LEU A 1 86 ? 5.969 5.489 -18.333 1.00 82.19 86 LEU A C 1
ATOM 648 O O . LEU A 1 86 ? 5.008 5.302 -17.578 1.00 82.19 86 LEU A O 1
ATOM 652 N N . SER A 1 87 ? 6.270 6.689 -18.833 1.00 81.88 87 SER A N 1
ATOM 653 C CA . SER A 1 87 ? 5.455 7.892 -18.651 1.00 81.88 87 SER A CA 1
ATOM 654 C C . SER A 1 87 ? 4.022 7.675 -19.147 1.00 81.88 87 SER A C 1
ATOM 656 O O . SER A 1 87 ? 3.066 7.942 -18.414 1.00 81.88 87 SER A O 1
ATOM 658 N N . GLY A 1 88 ? 3.862 7.098 -20.344 1.00 84.94 88 GLY A N 1
ATOM 659 C CA . GLY A 1 88 ? 2.558 6.777 -20.926 1.00 84.94 88 GLY A CA 1
ATOM 660 C C . GLY A 1 88 ? 1.737 5.797 -20.082 1.00 84.94 88 GLY A C 1
ATOM 661 O O . GLY A 1 88 ? 0.565 6.061 -19.802 1.00 84.94 88 GLY A O 1
ATOM 662 N N . TYR A 1 89 ? 2.342 4.700 -19.614 1.00 81.62 89 TYR A N 1
ATOM 663 C CA . TYR A 1 89 ? 1.661 3.725 -18.752 1.00 81.62 89 TYR A CA 1
ATOM 664 C C . TYR A 1 89 ? 1.267 4.317 -17.400 1.00 81.62 89 TYR A C 1
ATOM 666 O O . TYR A 1 89 ? 0.158 4.076 -16.923 1.00 81.62 89 TYR A O 1
ATOM 674 N N . THR A 1 90 ? 2.143 5.123 -16.800 1.00 83.44 90 THR A N 1
ATOM 675 C CA . THR A 1 90 ? 1.869 5.789 -15.520 1.00 83.44 90 THR A CA 1
ATOM 676 C C . THR A 1 90 ? 0.747 6.816 -15.663 1.00 83.44 90 THR A C 1
ATOM 678 O O . THR A 1 90 ? -0.144 6.883 -14.812 1.00 83.44 90 THR A O 1
ATOM 681 N N . ALA A 1 91 ? 0.754 7.593 -16.750 1.00 84.31 91 ALA A N 1
ATOM 682 C CA . ALA A 1 91 ? -0.290 8.562 -17.058 1.00 84.31 91 ALA A CA 1
ATOM 683 C C . ALA A 1 91 ? -1.639 7.871 -17.273 1.00 84.31 91 ALA A C 1
ATOM 685 O O . ALA A 1 91 ? -2.630 8.276 -16.667 1.00 84.31 91 ALA A O 1
ATOM 686 N N . TRP A 1 92 ? -1.674 6.792 -18.063 1.00 84.56 92 TRP A N 1
ATOM 687 C CA . TRP A 1 92 ? -2.894 6.009 -18.239 1.00 84.56 92 TRP A CA 1
ATOM 688 C C . TRP A 1 92 ? -3.374 5.453 -16.892 1.00 84.56 92 TRP A C 1
ATOM 690 O O . TRP A 1 92 ? -4.482 5.759 -16.464 1.00 84.56 92 TRP A O 1
ATOM 700 N N . PHE A 1 93 ? -2.530 4.741 -16.146 1.00 82.56 93 PHE A N 1
ATOM 701 C CA . PHE A 1 93 ? -2.912 4.209 -14.835 1.00 82.56 93 PHE A CA 1
ATOM 702 C C . PHE A 1 93 ? -3.477 5.287 -13.890 1.00 82.56 93 PHE A C 1
ATOM 704 O O . PHE A 1 93 ? -4.494 5.068 -13.231 1.00 82.56 93 PHE A O 1
ATOM 711 N N . SER A 1 94 ? -2.876 6.480 -13.882 1.00 83.38 94 SER A N 1
ATOM 712 C CA . SER A 1 94 ? -3.347 7.617 -13.083 1.00 83.38 94 SER A CA 1
ATOM 713 C C . SER A 1 94 ? -4.720 8.121 -13.532 1.00 83.38 94 SER A C 1
ATOM 715 O O . SER A 1 94 ? -5.563 8.418 -12.689 1.00 83.38 94 SER A O 1
ATOM 717 N N . ILE A 1 95 ? -4.975 8.181 -14.843 1.00 86.75 95 ILE A N 1
ATOM 718 C CA . ILE A 1 95 ? -6.285 8.557 -15.392 1.00 86.75 95 ILE A CA 1
ATOM 719 C C . ILE A 1 95 ? -7.351 7.525 -15.002 1.00 86.75 95 ILE A C 1
ATOM 721 O O . ILE A 1 95 ? -8.422 7.935 -14.563 1.00 86.75 95 ILE A O 1
ATOM 725 N N . VAL A 1 96 ? -7.074 6.212 -15.103 1.00 84.62 96 VAL A N 1
ATOM 726 C CA . VAL A 1 96 ? -8.012 5.172 -14.617 1.00 84.62 96 VAL A CA 1
ATOM 727 C C . VAL A 1 96 ? -8.371 5.458 -13.167 1.00 84.62 96 VAL A C 1
ATOM 729 O O . VAL A 1 96 ? -9.544 5.490 -12.805 1.00 84.62 96 VAL A O 1
ATOM 732 N N . HIS A 1 97 ? -7.339 5.640 -12.342 1.00 77.75 97 HIS A N 1
ATOM 733 C CA . HIS A 1 97 ? -7.485 5.736 -10.903 1.00 77.75 97 HIS A CA 1
ATOM 734 C C . HIS A 1 97 ? -8.355 6.935 -10.516 1.00 77.75 97 HIS A C 1
ATOM 736 O O . HIS A 1 97 ? -9.255 6.769 -9.706 1.00 77.75 97 HIS A O 1
ATOM 742 N N . PHE A 1 98 ? -8.161 8.093 -11.157 1.00 81.00 98 PHE A N 1
ATOM 743 C CA . PHE A 1 98 ? -8.985 9.288 -10.942 1.00 81.00 98 PHE A CA 1
ATOM 744 C C . PHE A 1 98 ? -10.430 9.178 -11.446 1.00 81.00 98 PHE A C 1
ATOM 746 O O . PHE A 1 98 ? -11.277 9.947 -11.008 1.00 81.00 98 PHE A O 1
ATOM 753 N N . VAL A 1 99 ? -10.710 8.311 -12.422 1.00 84.19 99 VAL A N 1
ATOM 754 C CA . VAL A 1 99 ? -12.061 8.158 -12.992 1.00 84.19 99 VAL A CA 1
ATOM 755 C C . VAL A 1 99 ? -12.881 7.119 -12.227 1.00 84.19 99 VAL A C 1
ATOM 757 O O . VAL A 1 99 ? -14.103 7.232 -12.155 1.00 84.19 99 VAL A O 1
ATOM 760 N N . VAL A 1 100 ? -12.226 6.085 -11.699 1.00 72.50 100 VAL A N 1
ATOM 761 C CA . VAL A 1 100 ? -12.878 4.952 -11.024 1.00 72.50 100 VAL A CA 1
ATOM 762 C C . VAL A 1 100 ? -13.069 5.191 -9.520 1.00 72.50 100 VAL A C 1
ATOM 764 O O . VAL A 1 100 ? -13.985 4.605 -8.941 1.00 72.50 100 VAL A O 1
ATOM 767 N N . VAL A 1 101 ? -12.232 6.025 -8.894 1.00 51.81 101 VAL A N 1
ATOM 768 C CA . VAL A 1 101 ? -12.271 6.377 -7.459 1.00 51.81 101 VAL A CA 1
ATOM 769 C C . VAL A 1 101 ? -12.729 7.816 -7.284 1.00 51.81 101 VAL A C 1
ATOM 771 O O . VAL A 1 101 ? -13.609 8.038 -6.424 1.00 51.81 101 VAL A O 1
#

pLDDT: mean 80.41, std 7.34, range [51.81, 92.31]

Foldseek 3Di:
DVVLVVVLVVCLVVLLVVCVPDPPLVVLLVVLVVVLVVLVVVLVPDDPVCVVVSVVSVSVSVSSVSSNVSSCVVCLCVVDVDPVVSVVVVVVVVVCVVVVD

Sequence (101 aa):
SVVVTLAAAASMPLFGALVDYTDRRRAVGLWTAVALCLLNGAQSFVSESTWPAVLLLLMLTNFLYVAHTTTVLAYLPEMTNDEGELSGYTAWFSIVHFVVV

Radius of gyration: 15.75 Å; chains: 1; bounding box: 38×24×42 Å

InterPro domains:
  IPR024671 Autophagy-related protein 22-like [PF11700] (4-86)
  IPR036259 MFS transporter superfamily [G3DSA:1.20.1250.20] (1-101)
  IPR036259 MFS transporter superfamily [SSF103473] (3-96)
  IPR050495 Autophagy-related 22 and Lipoteichoic acid anchor flippase [PTHR23519] (4-86)

Organism: Trieres chinensis (NCBI:txid1514140)

Secondary structure (DSSP, 8-state):
-HHHHHH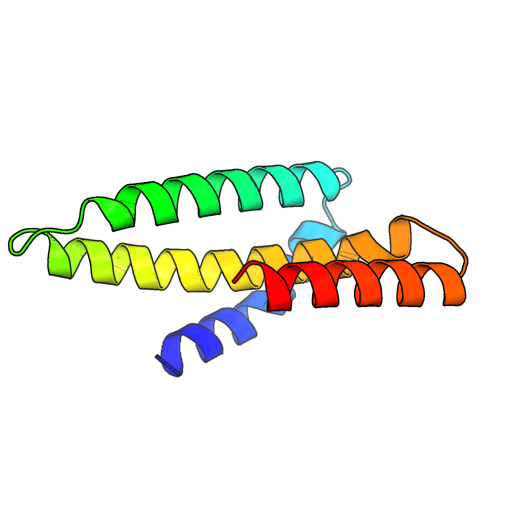HHHHHHHHHHHHHT-TTHHHHHHHHHHHHHHHHHHHTT--TTTHHHHHHHHHHHHHHHHHHHHHHHHHGGGS-S-HHHHHHHHHHHHHHHHHH-